Protein AF-A0A965GRN4-F1 (afdb_monomer)

Solvent-accessible surface area (backbone atoms only — not comparable to full-atom values): 6110 Å² total; per-residue (Å²): 132,89,50,66,45,80,74,50,75,46,77,67,90,84,50,80,43,74,42,70,40,72,70,63,96,64,94,78,67,83,87,71,58,66,67,57,46,54,54,67,57,48,36,68,92,42,76,39,34,31,59,57,36,12,56,72,68,75,61,53,58,44,71,54,36,41,50,50,52,49,52,37,30,76,69,63,45,24,46,74,48,75,74,46,69,44,98,86,70,48,71,41,50,26,34,24,36,49,81,84,127

Structure (mmCIF, N/CA/C/O backbone):
data_AF-A0A965GRN4-F1
#
_entry.id   AF-A0A965GRN4-F1
#
loop_
_atom_site.group_PDB
_atom_site.id
_atom_site.type_symbol
_atom_site.label_atom_id
_atom_site.label_alt_id
_atom_site.label_comp_id
_atom_site.label_asym_id
_atom_site.label_entity_id
_atom_site.label_seq_id
_atom_site.pdbx_PDB_ins_code
_atom_site.Cartn_x
_atom_site.Cartn_y
_atom_site.Cartn_z
_atom_site.occupancy
_atom_site.B_iso_or_equiv
_atom_site.auth_seq_id
_atom_site.auth_comp_id
_atom_site.auth_asym_id
_atom_site.auth_atom_id
_atom_site.pdbx_PDB_model_num
ATOM 1 N N . MET A 1 1 ? 30.445 9.599 -10.210 1.00 45.53 1 MET A N 1
ATOM 2 C CA . MET A 1 1 ? 30.099 8.359 -9.483 1.00 45.53 1 MET A CA 1
ATOM 3 C C . MET A 1 1 ? 28.888 8.660 -8.618 1.00 45.53 1 MET A C 1
ATOM 5 O O . MET A 1 1 ? 29.037 9.375 -7.637 1.00 45.53 1 MET A O 1
ATOM 9 N N . SER A 1 2 ? 27.692 8.221 -9.012 1.00 51.62 2 SER A N 1
ATOM 10 C CA . SER A 1 2 ? 26.494 8.394 -8.180 1.00 51.62 2 SER A CA 1
ATOM 11 C C . SER A 1 2 ? 26.649 7.514 -6.944 1.00 51.62 2 SER A C 1
ATOM 13 O O . SER A 1 2 ? 26.715 6.293 -7.069 1.00 51.62 2 SER A O 1
ATOM 15 N N . GLN A 1 3 ? 26.806 8.122 -5.771 1.00 60.91 3 GLN A N 1
ATOM 16 C CA . GLN A 1 3 ? 26.865 7.383 -4.514 1.00 60.91 3 GLN A CA 1
ATOM 17 C C . GLN A 1 3 ? 25.452 6.893 -4.181 1.00 60.91 3 GLN A C 1
ATOM 19 O O 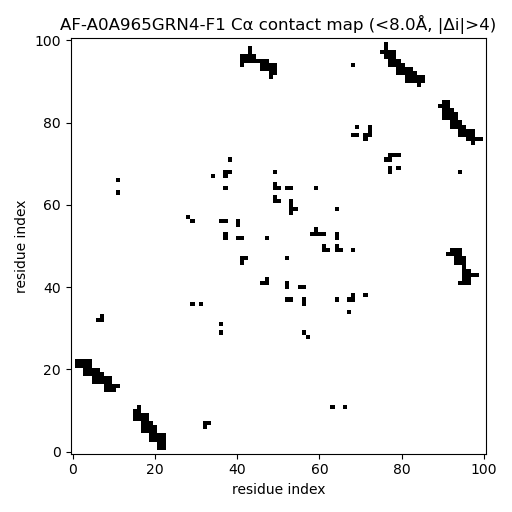. GLN A 1 3 ? 24.487 7.611 -4.432 1.00 60.91 3 GLN A O 1
ATOM 24 N N . TYR A 1 4 ? 25.320 5.676 -3.656 1.00 60.53 4 TYR A N 1
ATOM 25 C CA . TYR A 1 4 ? 24.036 5.108 -3.249 1.00 60.53 4 TYR A CA 1
ATOM 26 C C . TYR A 1 4 ? 24.093 4.725 -1.771 1.00 60.53 4 TYR A C 1
ATOM 28 O O . TYR A 1 4 ? 25.039 4.061 -1.350 1.00 60.53 4 TYR A O 1
ATOM 36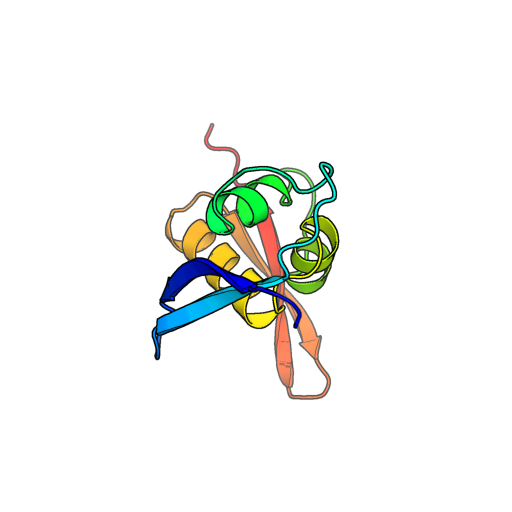 N N . THR A 1 5 ? 23.072 5.100 -0.999 1.00 64.31 5 THR A N 1
ATOM 37 C CA . THR A 1 5 ? 22.918 4.679 0.401 1.00 64.31 5 THR A CA 1
ATOM 38 C C . THR A 1 5 ? 21.882 3.567 0.492 1.00 64.31 5 THR A C 1
ATOM 40 O O . THR A 1 5 ? 20.835 3.607 -0.157 1.00 64.31 5 THR A O 1
ATOM 43 N N . LYS A 1 6 ? 22.174 2.546 1.301 1.00 67.94 6 LYS A N 1
ATOM 44 C CA . LYS A 1 6 ? 21.225 1.480 1.629 1.00 67.94 6 LYS A CA 1
ATOM 45 C C . LYS A 1 6 ? 20.155 2.038 2.575 1.00 67.94 6 LYS A C 1
ATOM 47 O O . LYS A 1 6 ? 20.463 2.343 3.720 1.00 67.94 6 LYS A O 1
ATOM 52 N N . LEU A 1 7 ? 18.915 2.140 2.097 1.00 65.38 7 LEU A N 1
ATOM 53 C CA . LEU A 1 7 ? 17.766 2.647 2.858 1.00 65.38 7 LEU A CA 1
ATOM 54 C C . LEU A 1 7 ? 17.232 1.601 3.835 1.00 65.38 7 LEU A C 1
ATOM 56 O O . LEU A 1 7 ? 17.078 1.855 5.023 1.00 65.38 7 LEU A O 1
ATOM 60 N N . GLU A 1 8 ? 16.928 0.410 3.327 1.00 72.50 8 GLU A N 1
ATOM 61 C CA . GLU A 1 8 ? 16.298 -0.640 4.120 1.00 72.50 8 GLU A CA 1
ATOM 62 C C . GLU A 1 8 ? 16.445 -2.011 3.457 1.00 72.50 8 GLU A C 1
ATOM 64 O O . GLU A 1 8 ? 16.770 -2.149 2.274 1.00 72.50 8 GLU A O 1
ATOM 69 N N . SER A 1 9 ? 16.224 -3.055 4.252 1.00 77.50 9 SER A N 1
ATOM 70 C CA . SER A 1 9 ? 16.114 -4.433 3.779 1.00 77.50 9 SER A CA 1
ATOM 71 C C . SER A 1 9 ? 14.724 -4.952 4.116 1.00 77.50 9 SER A C 1
ATOM 73 O O . SER A 1 9 ? 14.377 -5.079 5.288 1.00 77.50 9 SER A O 1
ATOM 75 N N . VAL A 1 10 ? 13.927 -5.247 3.091 1.00 74.38 10 VAL A N 1
ATOM 76 C CA . VAL A 1 10 ? 12.551 -5.728 3.255 1.00 74.38 10 VAL A CA 1
ATOM 77 C C . VAL A 1 10 ? 12.464 -7.174 2.805 1.00 74.38 10 VAL A C 1
ATOM 79 O O . VAL A 1 10 ? 12.876 -7.537 1.701 1.00 74.38 10 VAL A O 1
ATOM 82 N N . TRP A 1 11 ? 11.879 -8.014 3.651 1.00 64.50 11 TRP A N 1
ATOM 83 C CA . TRP A 1 11 ? 11.556 -9.385 3.282 1.00 64.50 11 TRP A CA 1
ATOM 84 C C . TRP A 1 11 ? 10.349 -9.416 2.331 1.00 64.50 11 TRP A C 1
ATOM 86 O O . TRP A 1 11 ? 9.267 -8.931 2.666 1.00 64.50 11 TRP A O 1
ATOM 96 N N . SER A 1 12 ? 10.522 -10.002 1.147 1.00 59.28 12 SER A N 1
ATOM 97 C CA . SER A 1 12 ? 9.494 -10.059 0.092 1.00 59.28 12 SER A CA 1
ATOM 98 C C . SER A 1 12 ? 8.723 -11.387 0.039 1.00 59.28 12 SER A C 1
ATOM 100 O O . SER A 1 12 ? 8.086 -11.693 -0.962 1.00 59.28 12 SER A O 1
ATOM 102 N N . GLY A 1 13 ? 8.791 -12.202 1.097 1.00 52.16 13 GLY A N 1
ATOM 103 C CA . GLY A 1 13 ? 8.117 -13.506 1.168 1.00 52.16 13 GLY A CA 1
ATOM 104 C C . GLY A 1 13 ? 8.940 -14.674 0.615 1.00 52.16 13 GLY A C 1
ATOM 105 O O . GLY A 1 13 ? 8.770 -15.787 1.090 1.00 52.16 13 GLY A O 1
ATOM 106 N N . ALA A 1 14 ? 9.864 -14.420 -0.317 1.00 60.38 14 ALA A N 1
ATOM 107 C CA . ALA A 1 14 ? 10.784 -15.432 -0.859 1.00 60.38 14 ALA A CA 1
ATOM 108 C C . ALA A 1 14 ? 12.267 -15.029 -0.773 1.00 60.38 14 ALA A C 1
ATOM 110 O O . ALA A 1 14 ? 13.146 -15.883 -0.763 1.00 60.38 14 ALA A O 1
ATOM 111 N N . THR A 1 15 ? 12.563 -13.727 -0.722 1.00 66.44 15 THR A N 1
ATOM 112 C CA . THR A 1 15 ? 13.937 -13.216 -0.636 1.00 66.44 15 THR A CA 1
ATOM 113 C C . THR A 1 15 ? 13.997 -11.872 0.090 1.00 66.44 15 THR A C 1
ATOM 115 O O . THR A 1 15 ? 13.020 -11.106 0.097 1.00 66.44 15 THR A O 1
ATOM 118 N N . TRP A 1 16 ? 15.150 -11.569 0.683 1.00 69.94 16 TRP A N 1
ATOM 119 C CA . TRP A 1 16 ? 15.463 -10.245 1.212 1.00 69.94 16 TRP A CA 1
ATOM 120 C C . TRP A 1 16 ? 15.788 -9.300 0.057 1.00 69.94 16 TRP A C 1
ATOM 122 O O . TRP A 1 16 ? 16.724 -9.534 -0.703 1.00 69.94 16 TRP A O 1
ATOM 132 N N . ARG A 1 17 ? 15.023 -8.213 -0.077 1.00 73.62 17 ARG A N 1
ATOM 133 C CA . ARG A 1 17 ? 15.301 -7.154 -1.052 1.00 73.62 17 ARG A CA 1
ATOM 134 C C . ARG A 1 17 ? 15.941 -5.971 -0.352 1.00 73.62 17 ARG A C 1
ATOM 136 O O . ARG A 1 17 ? 15.408 -5.480 0.642 1.00 73.62 17 ARG A O 1
ATOM 143 N N . GLN A 1 18 ? 17.078 -5.530 -0.877 1.00 75.75 18 GLN A N 1
ATOM 144 C CA . GLN A 1 18 ? 17.758 -4.327 -0.413 1.00 75.75 18 GLN A CA 1
ATOM 145 C C . GLN A 1 18 ? 17.354 -3.159 -1.306 1.00 75.75 18 GLN A C 1
ATOM 147 O O . GLN A 1 18 ? 17.392 -3.271 -2.532 1.00 75.75 18 GLN A O 1
ATOM 152 N N . PHE A 1 19 ? 16.945 -2.059 -0.683 1.00 66.25 19 PHE A N 1
ATOM 153 C CA . PHE A 1 19 ? 16.599 -0.831 -1.383 1.00 66.25 19 PHE A CA 1
ATOM 154 C C . PHE A 1 19 ? 17.734 0.163 -1.213 1.00 66.25 19 PHE A C 1
ATOM 156 O O . PHE A 1 19 ? 18.158 0.457 -0.094 1.00 66.25 19 PHE A O 1
ATOM 163 N N . TYR A 1 20 ? 18.218 0.657 -2.343 1.00 66.75 20 TYR A N 1
ATOM 164 C CA . TYR A 1 20 ? 19.242 1.683 -2.407 1.00 66.75 20 TYR A CA 1
ATOM 165 C C . TYR A 1 20 ? 18.610 2.961 -2.941 1.00 66.75 20 TYR A C 1
ATOM 167 O O . TYR A 1 20 ? 17.793 2.911 -3.863 1.00 66.75 20 TYR A O 1
ATOM 175 N N . GLU A 1 21 ? 18.989 4.101 -2.380 1.00 59.09 21 GLU A N 1
ATOM 176 C CA . GLU A 1 21 ? 18.704 5.400 -2.979 1.00 59.09 21 GLU A CA 1
ATOM 177 C C . GLU A 1 21 ? 19.966 6.017 -3.558 1.00 59.09 21 GLU A C 1
ATOM 179 O O . GLU A 1 21 ? 21.018 5.920 -2.925 1.00 59.09 21 GLU A O 1
ATOM 184 N N . PRO A 1 22 ? 19.883 6.677 -4.724 1.00 54.06 22 PRO A N 1
ATOM 185 C CA . PRO A 1 22 ? 20.928 7.602 -5.125 1.00 54.06 22 PRO A CA 1
ATOM 186 C C . PRO A 1 22 ? 21.015 8.717 -4.078 1.00 54.06 22 PRO A C 1
ATOM 188 O O . PRO A 1 22 ? 19.999 9.306 -3.697 1.00 54.06 22 PRO A O 1
ATOM 191 N N . ILE A 1 23 ? 22.231 9.004 -3.614 1.00 56.78 23 ILE A N 1
ATOM 192 C CA . ILE A 1 23 ? 22.540 10.149 -2.760 1.00 56.78 23 ILE A CA 1
ATOM 193 C C . ILE A 1 23 ? 22.362 11.390 -3.631 1.00 56.78 23 ILE A C 1
ATOM 195 O O . ILE A 1 23 ? 23.273 11.847 -4.319 1.00 56.78 23 ILE A O 1
ATOM 199 N N . THR A 1 24 ? 21.131 11.883 -3.654 1.00 53.84 24 THR A N 1
ATOM 200 C CA . THR A 1 24 ? 20.760 13.137 -4.300 1.00 53.84 24 THR A CA 1
ATOM 201 C C . THR A 1 24 ? 20.700 14.173 -3.180 1.00 53.84 24 THR A C 1
ATOM 203 O O . THR A 1 24 ? 19.989 13.930 -2.205 1.00 53.84 24 THR A O 1
ATOM 206 N N . PRO A 1 25 ? 21.428 15.299 -3.257 1.00 46.88 25 PRO A N 1
ATOM 207 C CA . PRO A 1 25 ? 21.518 16.268 -2.160 1.00 46.88 25 PRO A CA 1
ATOM 208 C C . PRO A 1 25 ? 20.220 17.065 -1.902 1.00 46.88 25 PRO A C 1
ATOM 210 O O . PRO A 1 25 ? 20.252 18.068 -1.196 1.00 46.88 25 PRO A O 1
ATOM 213 N N . ASP A 1 26 ? 19.075 16.650 -2.452 1.00 47.09 26 ASP A N 1
ATOM 214 C CA . ASP A 1 26 ? 17.861 17.461 -2.467 1.00 47.09 26 ASP A CA 1
ATOM 215 C C . ASP A 1 26 ? 16.911 17.142 -1.298 1.00 47.09 26 ASP A C 1
ATOM 217 O O . ASP A 1 26 ? 16.376 16.039 -1.144 1.00 47.09 26 ASP A O 1
ATOM 221 N N . ALA A 1 27 ? 16.693 18.157 -0.462 1.00 45.59 27 ALA A N 1
ATOM 222 C CA . ALA A 1 27 ? 16.053 18.141 0.852 1.00 45.59 27 ALA A CA 1
ATOM 223 C C . ALA A 1 27 ? 14.517 17.957 0.840 1.00 45.59 27 ALA A C 1
ATOM 225 O O . ALA A 1 27 ? 13.830 18.392 1.764 1.00 45.59 27 ALA A O 1
ATOM 226 N N . ARG A 1 28 ? 13.955 17.319 -0.195 1.00 48.38 28 ARG A N 1
ATOM 227 C CA . ARG A 1 28 ? 12.497 17.138 -0.371 1.00 48.38 28 ARG A CA 1
ATOM 228 C C . ARG A 1 28 ? 12.006 15.700 -0.212 1.00 48.38 28 ARG A C 1
ATOM 230 O O . ARG A 1 28 ? 10.819 15.443 -0.403 1.00 48.38 28 ARG A O 1
ATOM 237 N N . ARG A 1 29 ? 12.879 14.753 0.144 1.00 47.62 29 ARG A N 1
ATOM 238 C CA . ARG A 1 29 ? 12.455 13.373 0.410 1.00 47.62 29 ARG A CA 1
ATOM 239 C C . ARG A 1 29 ? 11.830 13.274 1.809 1.00 47.62 29 ARG A C 1
ATOM 241 O O . ARG A 1 29 ? 12.445 13.741 2.771 1.00 47.62 29 ARG A O 1
ATOM 248 N N . PRO A 1 30 ? 10.638 12.674 1.965 1.00 49.44 30 PRO A N 1
ATOM 249 C CA . PRO A 1 30 ? 10.072 12.451 3.287 1.00 49.44 30 PRO A CA 1
ATOM 250 C C . PRO A 1 30 ? 10.996 11.516 4.082 1.00 49.44 30 PRO A C 1
ATOM 252 O O . PRO A 1 30 ? 11.292 10.402 3.652 1.00 49.44 30 PRO A O 1
ATOM 255 N N . LYS A 1 31 ? 11.497 11.992 5.227 1.00 50.53 31 LYS A N 1
ATOM 256 C CA . LYS A 1 31 ? 12.334 11.206 6.144 1.00 50.53 31 LYS A CA 1
ATOM 257 C C . LYS A 1 31 ? 11.466 10.141 6.823 1.00 50.53 31 LYS A C 1
ATOM 259 O O . LYS A 1 31 ? 10.508 10.489 7.506 1.00 50.53 31 LYS A O 1
ATOM 264 N N . GLY A 1 32 ? 11.793 8.860 6.652 1.00 60.69 32 GLY A N 1
ATOM 265 C CA . GLY A 1 32 ? 11.089 7.746 7.298 1.00 60.69 32 GLY A CA 1
ATOM 266 C C . GLY A 1 32 ? 11.359 6.400 6.622 1.00 60.69 32 GLY A C 1
ATOM 267 O O . GLY A 1 32 ? 11.788 6.357 5.472 1.00 60.69 32 GLY A O 1
ATOM 268 N N . ALA A 1 33 ? 11.112 5.294 7.331 1.00 75.81 33 ALA A N 1
ATOM 269 C CA . ALA A 1 33 ? 11.189 3.954 6.747 1.00 75.81 33 ALA A CA 1
ATOM 270 C C . ALA A 1 33 ? 10.151 3.806 5.621 1.00 75.81 33 ALA A C 1
ATOM 272 O O . ALA A 1 33 ? 9.024 4.291 5.755 1.00 75.81 33 ALA A O 1
ATOM 273 N N . LEU A 1 34 ? 10.477 3.096 4.535 1.00 77.62 34 LEU A N 1
ATOM 274 C CA . LEU A 1 34 ? 9.569 2.958 3.386 1.00 77.62 34 LEU A CA 1
ATOM 275 C C . LEU A 1 34 ? 8.230 2.340 3.796 1.00 77.62 34 LEU A C 1
ATOM 277 O O . LEU A 1 34 ? 7.188 2.671 3.243 1.00 77.62 34 LEU A O 1
ATOM 281 N N . THR A 1 35 ? 8.265 1.459 4.797 1.00 80.00 35 THR A N 1
ATOM 282 C CA . THR A 1 35 ? 7.078 0.831 5.388 1.00 80.00 35 THR A CA 1
ATOM 283 C C . THR A 1 35 ? 6.090 1.866 5.938 1.00 80.00 35 THR A C 1
ATOM 285 O O . THR A 1 35 ? 4.887 1.739 5.702 1.00 80.00 35 THR A O 1
ATOM 288 N N . GLU A 1 36 ? 6.589 2.902 6.615 1.00 81.62 36 GLU A N 1
ATOM 289 C CA . GLU A 1 36 ? 5.777 3.995 7.164 1.00 81.62 36 GLU A CA 1
ATOM 290 C C . GLU A 1 36 ? 5.322 4.960 6.070 1.00 81.62 36 GLU A C 1
ATOM 292 O O . GLU A 1 36 ? 4.190 5.429 6.100 1.00 81.62 36 GLU A O 1
ATOM 297 N N . LEU A 1 37 ? 6.153 5.203 5.052 1.00 84.81 37 LEU A N 1
ATOM 298 C CA . LEU A 1 37 ? 5.766 6.017 3.895 1.00 84.81 37 LEU A CA 1
ATOM 299 C C . LEU A 1 37 ? 4.645 5.358 3.081 1.00 84.81 37 LEU A C 1
ATOM 301 O O . LEU A 1 37 ? 3.688 6.012 2.674 1.00 84.81 37 LEU A O 1
ATOM 305 N N . VAL A 1 38 ? 4.727 4.043 2.870 1.00 86.62 38 VAL A N 1
ATOM 306 C CA . VAL A 1 38 ? 3.661 3.273 2.218 1.00 86.62 38 VAL A CA 1
ATOM 307 C C . VAL A 1 38 ? 2.371 3.361 3.023 1.00 86.62 38 VAL A C 1
ATOM 309 O O . VAL A 1 38 ? 1.305 3.560 2.442 1.00 86.62 38 VAL A O 1
ATOM 312 N N . PHE A 1 39 ? 2.451 3.254 4.352 1.00 85.38 39 PHE A N 1
ATOM 313 C CA . PHE A 1 39 ? 1.277 3.441 5.194 1.00 85.38 39 PHE A CA 1
ATOM 314 C C . PHE A 1 39 ? 0.744 4.871 5.079 1.00 85.38 39 PHE A C 1
ATOM 316 O O . PHE A 1 39 ? -0.444 5.050 4.811 1.00 85.38 39 PHE A O 1
ATOM 323 N N . SER A 1 40 ? 1.606 5.887 5.184 1.00 86.31 40 SER A N 1
ATOM 324 C CA . SER A 1 40 ? 1.238 7.308 5.146 1.00 86.31 40 SER A CA 1
ATOM 325 C C . SER A 1 40 ? 0.554 7.719 3.833 1.00 86.31 40 SER A C 1
ATOM 327 O O . SER A 1 40 ? -0.369 8.530 3.856 1.00 86.31 40 SER A O 1
ATOM 329 N N . ALA A 1 41 ? 0.921 7.086 2.717 1.00 85.88 41 ALA A N 1
ATOM 330 C CA . ALA A 1 41 ? 0.351 7.326 1.391 1.00 85.88 41 ALA A CA 1
ATOM 331 C C . ALA A 1 41 ? -1.020 6.661 1.129 1.00 85.88 41 ALA A C 1
ATOM 333 O O . ALA A 1 41 ? -1.641 6.925 0.093 1.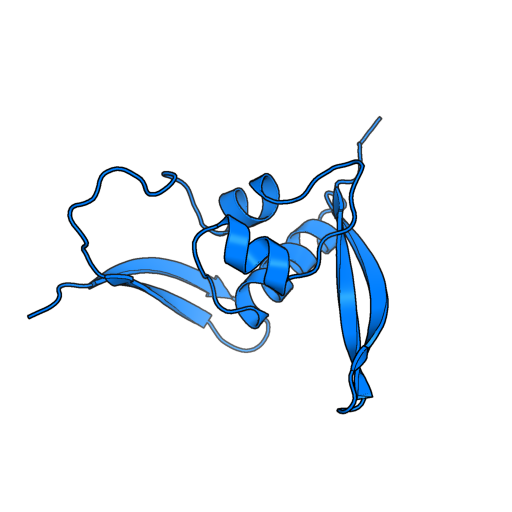00 85.88 41 ALA A O 1
ATOM 334 N N . THR A 1 42 ? -1.505 5.817 2.045 1.00 88.12 42 THR A N 1
ATOM 335 C CA . THR A 1 42 ? -2.875 5.268 2.014 1.00 88.12 42 THR A CA 1
ATOM 336 C C . THR A 1 42 ? -3.860 6.169 2.759 1.00 88.12 42 THR A C 1
ATOM 338 O O . THR A 1 42 ? -3.469 6.908 3.660 1.00 88.12 42 THR A O 1
ATOM 341 N N . SER A 1 43 ? -5.144 6.103 2.402 1.00 84.38 43 SER A N 1
ATOM 342 C CA . SER A 1 43 ? -6.215 6.868 3.052 1.00 84.38 43 SER A CA 1
ATOM 343 C C . SER A 1 43 ? -7.265 5.939 3.656 1.00 84.38 43 SER A C 1
ATOM 345 O O . SER A 1 43 ? -7.373 4.777 3.266 1.00 84.38 43 SER A O 1
ATOM 347 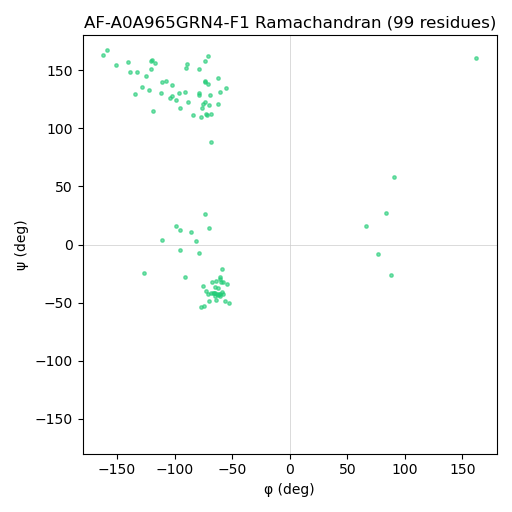N N . VAL A 1 44 ? -8.027 6.458 4.614 1.00 82.75 44 VAL A N 1
ATOM 348 C CA . VAL A 1 44 ? -9.197 5.792 5.203 1.00 82.75 44 VAL A CA 1
ATOM 349 C C . VAL A 1 44 ? -10.375 5.778 4.234 1.00 82.75 44 VAL A C 1
ATOM 351 O O . VAL A 1 44 ? -11.067 4.772 4.123 1.00 82.75 44 VAL A O 1
ATOM 354 N N . ASP A 1 45 ? -10.584 6.870 3.505 1.00 83.69 45 ASP A N 1
ATOM 355 C CA . ASP A 1 45 ? -11.785 7.047 2.680 1.00 83.69 45 ASP A CA 1
ATOM 356 C C . ASP A 1 45 ? -11.574 6.633 1.223 1.00 83.69 45 ASP A C 1
ATOM 358 O O . ASP A 1 45 ? -12.509 6.615 0.427 1.00 83.69 45 ASP A O 1
ATOM 362 N N . GLU A 1 46 ? -10.345 6.266 0.862 1.00 88.19 46 GLU A N 1
ATOM 363 C CA . GLU A 1 46 ? -9.968 6.060 -0.528 1.00 88.19 46 GLU A CA 1
ATOM 364 C C . GLU A 1 46 ? -9.176 4.770 -0.724 1.00 88.19 46 GLU A C 1
ATOM 366 O O . GLU A 1 46 ? -8.171 4.512 -0.058 1.00 88.19 46 GLU A O 1
ATOM 371 N N . TRP A 1 47 ? -9.634 3.983 -1.693 1.00 92.62 47 TRP A N 1
ATOM 372 C CA . TRP A 1 47 ? -8.942 2.802 -2.184 1.00 92.62 47 TRP A CA 1
ATOM 373 C C . TRP A 1 47 ? -7.816 3.223 -3.126 1.00 92.62 47 TRP A C 1
ATOM 375 O O . TRP A 1 47 ? -8.036 3.998 -4.052 1.00 92.62 47 TRP A O 1
ATOM 385 N N . ARG A 1 48 ? -6.604 2.718 -2.889 1.00 93.25 48 ARG A N 1
ATOM 386 C CA . ARG A 1 48 ? -5.414 3.040 -3.687 1.00 93.25 48 ARG A CA 1
ATOM 387 C C . ARG A 1 48 ? -4.714 1.778 -4.150 1.00 93.25 48 ARG A C 1
ATOM 389 O O . ARG A 1 48 ? -4.496 0.860 -3.366 1.00 93.25 48 ARG A O 1
ATOM 396 N N . THR A 1 49 ? -4.308 1.741 -5.410 1.00 92.31 49 THR A N 1
ATOM 397 C CA . THR A 1 49 ? -3.447 0.686 -5.951 1.00 92.31 49 THR A CA 1
ATOM 398 C C . THR A 1 49 ? -2.009 0.850 -5.456 1.00 92.31 49 THR A C 1
ATOM 400 O O . THR A 1 49 ? -1.551 1.942 -5.118 1.00 92.31 49 THR A O 1
ATOM 403 N N . ALA A 1 50 ? -1.238 -0.235 -5.487 1.00 88.94 50 ALA A N 1
ATOM 404 C CA . ALA A 1 50 ? 0.184 -0.208 -5.153 1.00 88.94 50 ALA A CA 1
ATOM 405 C C . ALA A 1 50 ? 0.975 0.717 -6.091 1.00 88.94 50 ALA A C 1
ATOM 407 O O . ALA A 1 50 ? 1.996 1.269 -5.685 1.00 88.94 50 ALA A O 1
ATOM 408 N N . SER A 1 51 ? 0.505 0.897 -7.331 1.00 88.19 51 SER A N 1
ATOM 409 C CA . SER A 1 51 ? 1.131 1.796 -8.299 1.00 88.19 51 SER A CA 1
ATOM 410 C C . SER A 1 51 ? 0.916 3.261 -7.921 1.00 88.19 51 SER A C 1
ATOM 412 O O . SER A 1 51 ? 1.862 4.040 -7.953 1.00 88.19 51 SER A O 1
ATOM 414 N N . GLU A 1 52 ? -0.293 3.634 -7.493 1.00 90.38 52 GLU A N 1
ATOM 415 C CA . GLU A 1 52 ? -0.571 4.986 -6.990 1.00 90.38 52 GLU A CA 1
ATOM 416 C C . GLU A 1 52 ? 0.204 5.273 -5.703 1.00 90.38 52 GLU A C 1
ATOM 418 O O . GLU A 1 52 ? 0.814 6.330 -5.567 1.00 90.38 52 GLU A O 1
ATOM 423 N N . VAL A 1 53 ? 0.236 4.319 -4.767 1.00 89.12 53 VAL A N 1
ATOM 424 C CA . VAL A 1 53 ? 1.009 4.451 -3.522 1.00 89.12 53 VAL A CA 1
ATOM 425 C C . VAL A 1 53 ? 2.498 4.627 -3.823 1.00 89.12 53 VAL A C 1
ATOM 427 O O . VAL A 1 53 ? 3.138 5.511 -3.259 1.00 89.12 53 VAL A O 1
ATOM 430 N N . SER A 1 54 ? 3.040 3.835 -4.751 1.00 86.62 54 SER A N 1
ATOM 431 C CA . SER A 1 54 ? 4.418 3.970 -5.230 1.00 86.62 54 SER A CA 1
ATOM 432 C C . SER A 1 54 ? 4.703 5.369 -5.782 1.00 86.62 54 SER A C 1
ATOM 434 O O . SER A 1 54 ? 5.692 5.986 -5.383 1.00 86.62 54 SER A O 1
ATOM 436 N N . GLN A 1 55 ? 3.827 5.887 -6.647 1.00 86.25 55 GLN A N 1
ATOM 437 C CA . GLN A 1 55 ? 3.967 7.226 -7.222 1.00 86.25 55 GLN A CA 1
ATOM 438 C C . GLN A 1 55 ? 3.947 8.309 -6.138 1.00 86.25 55 GLN A C 1
ATOM 440 O O . GLN A 1 55 ? 4.785 9.208 -6.159 1.00 86.25 55 GLN A O 1
ATOM 445 N N . ARG A 1 56 ? 3.055 8.191 -5.144 1.00 85.38 56 ARG A N 1
ATOM 446 C CA . ARG A 1 56 ? 2.938 9.164 -4.043 1.00 85.38 56 ARG A CA 1
ATOM 447 C C . ARG A 1 56 ? 4.179 9.239 -3.157 1.00 85.38 56 ARG A C 1
ATOM 449 O O . ARG A 1 56 ? 4.474 10.312 -2.646 1.00 85.38 56 ARG A O 1
ATOM 456 N N . ILE A 1 57 ? 4.909 8.138 -2.982 1.00 81.88 57 ILE A N 1
ATOM 457 C CA . ILE A 1 57 ? 6.117 8.107 -2.137 1.00 81.88 57 ILE A CA 1
ATOM 458 C C . ILE A 1 57 ? 7.422 8.310 -2.919 1.00 81.88 57 ILE A C 1
ATOM 460 O O . ILE A 1 57 ? 8.506 8.082 -2.381 1.00 81.88 57 ILE A O 1
ATOM 464 N N . GLY A 1 58 ? 7.338 8.739 -4.182 1.00 77.12 58 GLY A N 1
ATOM 465 C CA . GLY A 1 58 ? 8.511 9.039 -5.005 1.00 77.12 58 GLY A CA 1
ATOM 466 C C . GLY A 1 58 ? 9.140 7.819 -5.684 1.00 77.12 58 GLY A C 1
ATOM 467 O O . GLY A 1 58 ? 10.337 7.826 -5.958 1.00 77.12 58 GLY A O 1
ATOM 468 N N . GLY A 1 59 ? 8.353 6.775 -5.962 1.00 71.25 59 GLY A N 1
ATOM 469 C CA . GLY A 1 59 ? 8.736 5.700 -6.880 1.00 71.25 59 GLY A CA 1
ATOM 470 C C . GLY A 1 59 ? 9.450 4.512 -6.237 1.00 71.25 59 GLY A C 1
ATOM 471 O O . GLY A 1 59 ? 10.547 4.144 -6.651 1.00 71.25 59 GLY A O 1
ATOM 472 N N . CYS A 1 60 ? 8.822 3.843 -5.265 1.00 74.06 60 CYS A N 1
ATOM 473 C CA . CYS A 1 60 ? 9.259 2.488 -4.900 1.00 74.06 60 CYS A CA 1
ATOM 474 C C . CYS A 1 60 ? 8.729 1.459 -5.916 1.00 74.06 60 CYS A C 1
ATOM 476 O O . CYS A 1 60 ? 7.675 1.663 -6.508 1.00 74.06 60 CYS A O 1
ATOM 478 N N . GLY A 1 61 ? 9.403 0.331 -6.149 1.00 79.00 61 GLY A N 1
ATOM 479 C CA . GLY A 1 61 ? 8.868 -0.672 -7.083 1.00 79.00 61 GLY A CA 1
ATOM 480 C C . GLY A 1 61 ? 7.446 -1.120 -6.695 1.00 79.00 61 GLY A C 1
ATOM 481 O O . GLY A 1 61 ? 7.202 -1.426 -5.530 1.00 79.00 61 GLY A O 1
ATOM 482 N N . THR A 1 62 ? 6.506 -1.209 -7.647 1.00 82.00 62 THR A N 1
ATOM 483 C CA . THR A 1 62 ? 5.091 -1.570 -7.385 1.00 82.00 62 THR A CA 1
ATOM 484 C C . THR A 1 62 ? 4.942 -2.892 -6.624 1.00 82.00 62 THR A C 1
ATOM 486 O O . THR A 1 62 ? 4.074 -3.032 -5.766 1.00 82.00 62 THR A O 1
ATOM 489 N N . ALA A 1 63 ? 5.831 -3.859 -6.876 1.00 81.44 63 ALA A N 1
ATOM 490 C CA . ALA A 1 63 ? 5.882 -5.117 -6.129 1.00 81.44 63 ALA A CA 1
ATOM 491 C C . ALA A 1 63 ? 6.253 -4.916 -4.645 1.00 81.44 63 ALA A C 1
ATOM 493 O O . ALA A 1 63 ? 5.726 -5.603 -3.769 1.00 81.44 63 ALA A O 1
ATOM 494 N N . THR A 1 64 ? 7.138 -3.962 -4.354 1.00 81.31 64 THR A N 1
ATOM 495 C CA . THR A 1 64 ? 7.522 -3.585 -2.989 1.00 81.31 64 THR A CA 1
ATOM 496 C C . THR A 1 64 ? 6.376 -2.879 -2.285 1.00 81.31 64 THR A C 1
ATOM 498 O O . THR A 1 64 ? 6.011 -3.296 -1.189 1.00 81.31 64 THR A O 1
ATOM 501 N N . ALA A 1 65 ? 5.759 -1.883 -2.935 1.00 86.69 65 ALA A N 1
ATOM 502 C CA . ALA A 1 65 ? 4.561 -1.224 -2.416 1.00 86.69 65 ALA A CA 1
ATOM 503 C C . ALA A 1 65 ? 3.484 -2.261 -2.082 1.00 86.69 65 ALA A C 1
ATOM 505 O O . ALA A 1 65 ? 3.005 -2.310 -0.955 1.00 86.69 65 ALA A O 1
ATOM 506 N N . SER A 1 66 ? 3.181 -3.165 -3.018 1.00 88.50 66 SER A N 1
ATOM 507 C CA . SER A 1 66 ? 2.209 -4.238 -2.801 1.00 88.50 66 SER A CA 1
ATOM 508 C C . SER A 1 66 ? 2.583 -5.142 -1.624 1.00 88.50 66 SER A C 1
ATOM 510 O O . SER A 1 6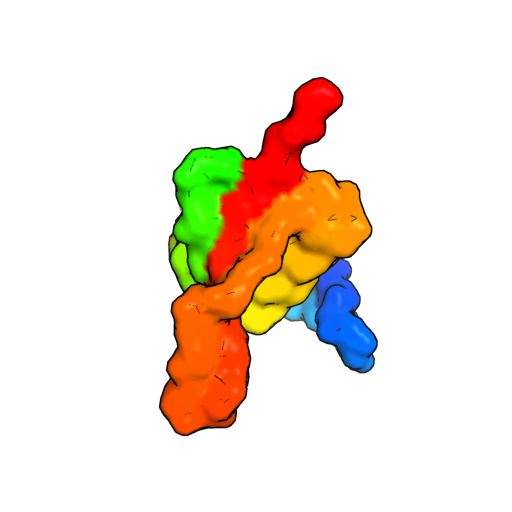6 ? 1.705 -5.506 -0.851 1.00 88.50 66 SER A O 1
ATOM 512 N N . SER A 1 67 ? 3.861 -5.493 -1.456 1.00 87.94 67 SER A N 1
ATOM 513 C CA . SER A 1 67 ? 4.310 -6.340 -0.340 1.00 87.94 67 SER A CA 1
ATOM 514 C C . SER A 1 67 ? 4.142 -5.641 1.011 1.00 87.94 67 SER A C 1
ATOM 516 O O . SER A 1 67 ? 3.698 -6.255 1.981 1.00 87.94 67 SER A O 1
ATOM 518 N N . LEU A 1 68 ? 4.477 -4.352 1.079 1.00 88.81 68 LEU A N 1
ATOM 519 C CA . LEU A 1 68 ? 4.336 -3.539 2.286 1.00 88.81 68 LEU A CA 1
ATOM 520 C C . LEU A 1 68 ? 2.861 -3.295 2.632 1.00 88.81 68 LEU A C 1
ATOM 522 O O . LEU A 1 68 ? 2.470 -3.450 3.787 1.00 88.81 68 LEU A O 1
ATOM 526 N N . LEU A 1 69 ? 2.025 -3.008 1.635 1.00 90.38 69 LEU A N 1
ATOM 527 C CA . LEU A 1 69 ? 0.579 -2.866 1.810 1.00 90.38 69 LEU A CA 1
ATOM 528 C C . LEU A 1 69 ? -0.060 -4.172 2.304 1.00 90.38 69 LEU A C 1
ATOM 530 O O . LEU A 1 69 ? -0.840 -4.155 3.255 1.00 90.38 69 LEU A O 1
ATOM 534 N N . SER A 1 70 ? 0.328 -5.319 1.740 1.00 89.50 70 SER A N 1
ATOM 535 C CA . SER A 1 70 ? -0.137 -6.628 2.216 1.00 89.50 70 SER A CA 1
ATOM 536 C C . SER A 1 70 ? 0.283 -6.916 3.659 1.00 89.50 70 SER A C 1
ATOM 538 O O . SER A 1 70 ? -0.513 -7.458 4.421 1.00 89.50 70 SER A O 1
ATOM 540 N N . ARG A 1 71 ? 1.489 -6.514 4.084 1.00 88.19 71 ARG A N 1
ATOM 541 C CA . ARG A 1 71 ? 1.911 -6.633 5.494 1.00 88.19 71 ARG A CA 1
ATOM 542 C C . ARG A 1 71 ? 1.044 -5.795 6.425 1.00 88.19 71 ARG A C 1
ATOM 544 O O . ARG A 1 71 ? 0.676 -6.257 7.501 1.00 88.19 71 ARG A O 1
ATOM 551 N N . TRP A 1 72 ? 0.707 -4.571 6.032 1.00 88.88 72 TRP A N 1
ATOM 552 C CA . TRP A 1 72 ? -0.196 -3.742 6.825 1.00 88.88 72 TRP A CA 1
ATOM 553 C C . TRP A 1 72 ? -1.620 -4.299 6.864 1.00 88.88 72 TRP A C 1
ATOM 555 O O . TRP A 1 72 ? -2.281 -4.193 7.898 1.00 88.88 72 TRP A O 1
ATOM 565 N N . ALA A 1 73 ? -2.058 -4.956 5.789 1.00 88.81 73 ALA A N 1
ATOM 566 C CA . ALA A 1 73 ? -3.329 -5.666 5.774 1.00 88.81 73 ALA A CA 1
ATOM 567 C C . ALA A 1 73 ? -3.335 -6.881 6.713 1.00 88.81 73 ALA A C 1
ATOM 569 O O . ALA A 1 73 ? -4.268 -7.056 7.489 1.00 88.81 73 ALA A O 1
ATOM 570 N N . GLN A 1 74 ? -2.250 -7.661 6.743 1.00 86.38 74 GLN A N 1
ATOM 571 C CA . GLN A 1 74 ? -2.071 -8.755 7.710 1.00 86.38 74 GLN A CA 1
ATOM 572 C C . GLN A 1 74 ? -2.078 -8.269 9.166 1.00 86.38 74 GLN A C 1
ATOM 574 O O . GLN A 1 74 ? -2.493 -8.997 10.060 1.00 86.38 74 GLN A O 1
ATOM 579 N N . ARG A 1 75 ? -1.639 -7.029 9.411 1.00 86.50 75 ARG A N 1
ATOM 580 C CA . ARG A 1 75 ? -1.689 -6.377 10.730 1.00 86.50 75 ARG A CA 1
ATOM 581 C C . ARG A 1 75 ? -3.059 -5.768 11.062 1.00 86.50 75 ARG A C 1
ATOM 583 O O . ARG A 1 75 ? -3.173 -5.089 12.078 1.00 86.50 75 ARG A O 1
ATOM 590 N N . GLY A 1 76 ? -4.063 -5.929 10.197 1.00 87.44 76 GLY A N 1
ATOM 591 C CA . GLY A 1 76 ? -5.401 -5.354 10.374 1.00 87.44 76 GLY A CA 1
ATOM 592 C C . GLY A 1 76 ? -5.443 -3.824 10.303 1.00 87.44 76 GLY A C 1
ATOM 593 O O . GLY A 1 76 ? -6.407 -3.213 10.750 1.00 87.44 76 GLY A O 1
ATOM 594 N N . ARG A 1 77 ? -4.386 -3.182 9.784 1.00 88.75 77 ARG A N 1
ATOM 595 C CA . ARG A 1 77 ? -4.314 -1.718 9.625 1.00 88.75 77 ARG A CA 1
ATOM 596 C C . ARG A 1 77 ? -4.819 -1.261 8.263 1.00 88.75 77 ARG A C 1
ATOM 598 O O . ARG A 1 77 ? -5.280 -0.131 8.129 1.00 88.75 77 ARG A O 1
ATOM 605 N N . LEU A 1 78 ? -4.707 -2.130 7.263 1.00 92.38 78 LEU A N 1
ATOM 606 C CA . LEU A 1 78 ? -5.284 -1.937 5.940 1.00 92.38 78 LEU A CA 1
ATOM 607 C C . LEU A 1 78 ? -6.253 -3.074 5.630 1.00 92.38 78 LEU A C 1
ATOM 609 O O . LEU A 1 78 ? -6.145 -4.178 6.153 1.00 92.38 78 LEU A O 1
ATOM 613 N N . GLU A 1 79 ? -7.157 -2.815 4.711 1.00 92.12 79 GLU A N 1
ATOM 614 C CA . GLU A 1 79 ? -7.917 -3.837 4.015 1.00 92.12 79 GLU A CA 1
ATOM 615 C C . GLU A 1 79 ? -7.575 -3.767 2.531 1.00 92.12 79 GLU A C 1
ATOM 617 O O . GLU A 1 79 ? -7.099 -2.743 2.033 1.00 92.12 79 GLU A O 1
ATOM 622 N N . HIS A 1 80 ? -7.764 -4.882 1.833 1.00 92.38 80 HIS A N 1
ATOM 623 C CA . HIS A 1 80 ? -7.484 -4.978 0.410 1.00 92.38 80 HIS A CA 1
ATOM 624 C C . HIS A 1 80 ? -8.646 -5.640 -0.318 1.00 92.38 80 HIS A C 1
ATOM 626 O O . HIS A 1 80 ? -9.319 -6.511 0.234 1.00 92.38 80 HIS A O 1
ATOM 632 N N . ARG A 1 81 ? -8.863 -5.239 -1.569 1.00 92.69 81 ARG A N 1
ATOM 633 C CA . ARG A 1 81 ? -9.845 -5.855 -2.464 1.00 92.69 81 ARG A CA 1
ATOM 634 C C . ARG A 1 81 ? -9.289 -5.950 -3.874 1.00 92.69 81 ARG A C 1
ATOM 636 O O . ARG A 1 81 ? -8.424 -5.165 -4.260 1.00 92.69 81 ARG A O 1
ATOM 643 N N . VAL A 1 82 ? -9.827 -6.874 -4.659 1.00 91.31 82 VAL A N 1
ATOM 644 C CA . VAL A 1 82 ? -9.520 -6.952 -6.089 1.00 91.31 82 VAL A CA 1
ATOM 645 C C . VAL A 1 82 ? -10.288 -5.840 -6.801 1.00 91.31 82 VAL A C 1
ATOM 647 O O . VAL A 1 82 ? -11.516 -5.839 -6.791 1.00 91.31 82 VAL A O 1
ATOM 650 N N . ARG A 1 83 ? -9.574 -4.898 -7.423 1.00 90.38 83 ARG A N 1
ATOM 651 C CA . ARG A 1 83 ? -10.166 -3.845 -8.262 1.00 90.38 83 ARG A CA 1
ATOM 652 C C . ARG A 1 83 ? -10.610 -4.416 -9.600 1.00 90.38 83 ARG A C 1
ATOM 654 O O . ARG A 1 83 ? -11.740 -4.219 -10.029 1.00 90.38 83 ARG A O 1
ATOM 661 N N . ARG A 1 84 ? -9.690 -5.101 -10.278 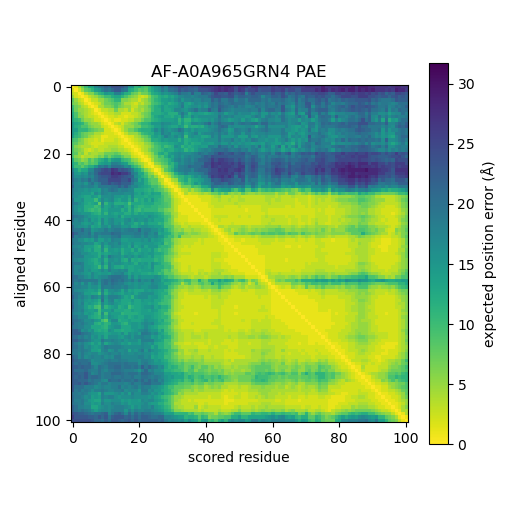1.00 88.88 84 ARG A N 1
ATOM 662 C CA . ARG A 1 84 ? -9.920 -5.766 -11.565 1.00 88.88 84 ARG A CA 1
ATOM 663 C C . ARG A 1 84 ? -8.873 -6.842 -11.795 1.00 88.88 84 ARG A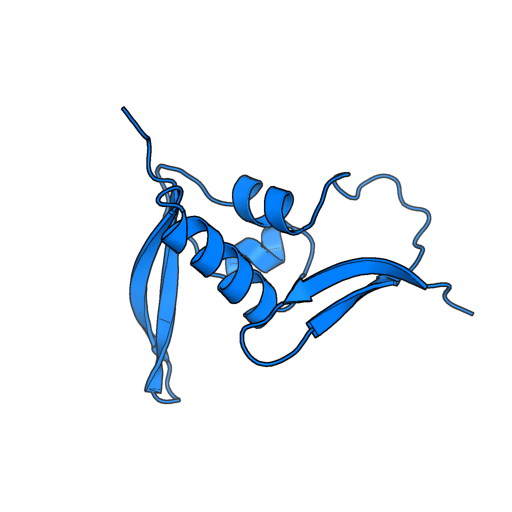 C 1
ATOM 665 O O . ARG A 1 84 ? -7.853 -6.890 -11.113 1.00 88.88 84 ARG A O 1
ATOM 672 N N . ARG A 1 85 ? -9.100 -7.695 -12.788 1.00 88.75 85 ARG A N 1
ATOM 673 C CA . ARG A 1 85 ? -8.055 -8.575 -13.313 1.00 88.75 85 ARG A CA 1
ATOM 674 C C . ARG A 1 85 ? -7.341 -7.866 -14.454 1.00 88.75 85 ARG A C 1
ATOM 676 O O . ARG A 1 85 ? -7.980 -7.300 -15.335 1.00 88.75 85 ARG A O 1
ATOM 683 N N . LEU A 1 86 ? -6.018 -7.878 -14.405 1.00 82.75 86 LEU A N 1
ATOM 684 C CA . LEU A 1 86 ? -5.177 -7.413 -15.496 1.00 82.75 86 LEU A CA 1
ATOM 685 C C . LEU A 1 86 ? -5.259 -8.402 -16.664 1.00 82.75 86 LEU A C 1
ATOM 687 O O . LEU A 1 86 ? -5.617 -9.567 -16.491 1.00 82.75 86 LEU A O 1
ATOM 691 N N . SER A 1 87 ? -4.862 -7.953 -17.851 1.00 80.06 87 SER A N 1
ATOM 692 C CA . SER A 1 87 ? -4.823 -8.761 -19.079 1.00 80.06 87 SER A CA 1
ATOM 693 C C . SER A 1 87 ? -3.926 -10.002 -18.971 1.00 80.06 87 SER A C 1
ATOM 695 O O . SER A 1 87 ? -4.134 -10.975 -19.683 1.00 80.06 87 SER A O 1
ATOM 697 N N . ASN A 1 88 ? -2.977 -10.013 -18.033 1.00 83.00 88 ASN A N 1
ATOM 698 C CA . ASN A 1 88 ? -2.146 -11.175 -17.702 1.00 83.00 88 ASN A CA 1
ATOM 699 C C . ASN A 1 88 ? -2.789 -12.129 -16.668 1.00 83.00 88 ASN A C 1
ATOM 701 O O . ASN A 1 88 ? -2.100 -12.971 -16.094 1.00 83.00 88 ASN A O 1
ATOM 705 N N . GLY A 1 89 ? -4.076 -11.953 -16.355 1.00 82.62 89 GLY A N 1
ATOM 706 C CA . GLY A 1 89 ? -4.829 -12.758 -15.391 1.00 82.62 89 GLY A CA 1
ATOM 707 C C . GLY A 1 89 ? -4.556 -12.440 -13.916 1.00 82.62 89 GLY A C 1
ATOM 708 O O . GLY A 1 89 ? -5.284 -12.935 -13.047 1.00 82.62 89 GLY A O 1
ATOM 709 N N . ARG A 1 90 ? -3.556 -11.601 -13.601 1.00 81.88 90 ARG A N 1
ATOM 710 C CA . ARG A 1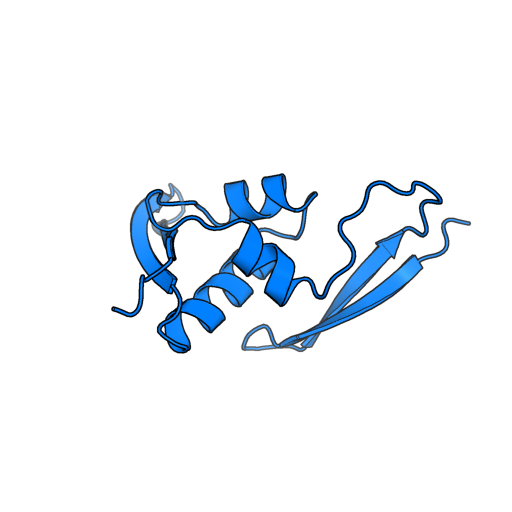 90 ? -3.231 -11.230 -12.217 1.00 81.88 90 ARG A CA 1
ATOM 711 C C . ARG A 1 90 ? -4.272 -10.258 -11.656 1.00 81.88 90 ARG A C 1
ATOM 713 O O . ARG A 1 90 ? -4.694 -9.346 -12.367 1.00 81.88 90 ARG A O 1
ATOM 720 N N . PRO A 1 91 ? -4.679 -10.411 -10.386 1.00 84.62 91 PRO A N 1
ATOM 721 C CA . PRO A 1 91 ? -5.534 -9.428 -9.741 1.00 84.62 91 PRO A CA 1
ATOM 722 C C . PRO A 1 91 ? -4.752 -8.129 -9.505 1.00 84.62 91 PRO A C 1
ATOM 724 O O . PRO A 1 91 ? -3.662 -8.136 -8.934 1.00 84.62 91 PRO A O 1
ATOM 727 N N . GLU A 1 92 ? -5.321 -7.012 -9.941 1.00 88.31 92 GLU A N 1
ATOM 728 C CA . GLU A 1 92 ? -4.933 -5.683 -9.486 1.00 88.31 92 GLU A CA 1
ATOM 729 C C . GLU A 1 92 ? -5.688 -5.410 -8.190 1.00 88.31 92 GLU A C 1
ATOM 731 O O . GLU A 1 92 ? -6.916 -5.293 -8.188 1.00 88.31 92 GLU A O 1
ATOM 736 N N . ASN A 1 93 ? -4.954 -5.361 -7.083 1.00 91.88 93 ASN A N 1
ATOM 737 C CA . ASN A 1 93 ? -5.526 -5.068 -5.779 1.00 91.88 93 ASN A CA 1
ATOM 738 C C . ASN A 1 93 ? -5.504 -3.563 -5.509 1.00 91.88 93 ASN A C 1
ATOM 740 O O . ASN A 1 93 ? -4.631 -2.832 -5.984 1.00 91.88 93 ASN A O 1
ATOM 744 N N . GLU A 1 94 ? -6.453 -3.128 -4.699 1.00 94.00 94 GLU A N 1
ATOM 745 C CA . GLU A 1 94 ? -6.455 -1.824 -4.057 1.00 94.00 94 GLU A CA 1
ATOM 746 C C . GLU A 1 94 ? -6.477 -2.003 -2.547 1.00 94.00 94 GLU A C 1
ATOM 748 O O . GLU A 1 94 ? -7.022 -2.984 -2.039 1.00 94.00 94 GLU A O 1
ATOM 753 N N . TRP A 1 95 ? -5.900 -1.036 -1.843 1.00 93.88 95 TRP A N 1
ATOM 754 C CA . TRP A 1 95 ? -5.764 -1.019 -0.397 1.00 93.88 95 TRP A CA 1
ATOM 755 C C . TRP A 1 95 ? -6.362 0.259 0.182 1.00 93.88 95 TRP A C 1
ATOM 757 O O . TRP A 1 95 ? -6.249 1.330 -0.416 1.00 93.88 95 TRP A O 1
ATOM 767 N N . ARG A 1 96 ? -6.961 0.144 1.364 1.00 93.94 96 ARG A N 1
ATOM 768 C CA . ARG A 1 96 ? -7.550 1.252 2.126 1.00 93.94 96 ARG A CA 1
ATOM 769 C C . ARG A 1 96 ? -7.215 1.090 3.603 1.00 93.94 96 ARG A C 1
ATOM 771 O O . ARG A 1 96 ? -7.071 -0.038 4.072 1.00 93.94 96 ARG A O 1
ATOM 778 N N . ARG A 1 97 ? -7.065 2.190 4.345 1.00 92.06 97 ARG A N 1
ATOM 779 C CA . ARG A 1 97 ? -6.872 2.126 5.799 1.00 92.06 97 ARG A CA 1
ATOM 780 C C . ARG A 1 97 ? -8.144 1.700 6.502 1.00 92.06 97 ARG A C 1
ATOM 782 O O . ARG A 1 97 ? -9.226 2.195 6.208 1.00 92.06 97 ARG A O 1
ATOM 789 N N . VAL A 1 98 ? -7.971 0.836 7.490 1.00 88.38 98 VAL A N 1
ATOM 790 C CA . VAL A 1 98 ? 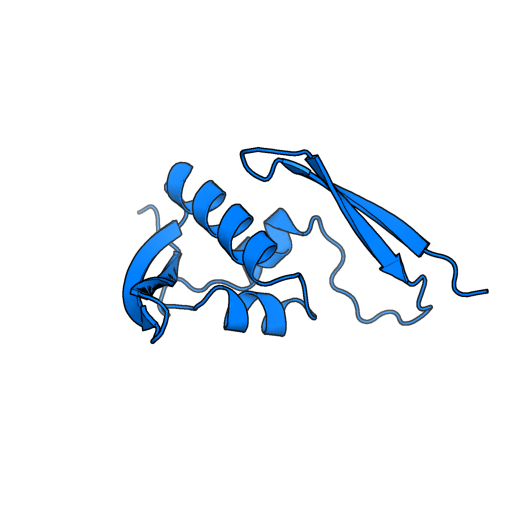-9.028 0.468 8.423 1.00 88.38 98 VAL A CA 1
ATOM 791 C C . VAL A 1 98 ? -8.983 1.456 9.583 1.00 88.38 98 VAL A C 1
ATOM 793 O O . VAL A 1 98 ? -7.953 1.596 10.245 1.00 88.38 98 VAL A O 1
ATOM 796 N N . VAL A 1 99 ? -10.095 2.148 9.834 1.00 78.12 99 VAL A N 1
ATOM 797 C CA . VAL A 1 99 ? -10.273 2.904 11.080 1.00 78.12 99 VAL A CA 1
ATOM 798 C C . VAL A 1 99 ? -10.608 1.900 12.161 1.00 78.12 99 VAL A C 1
ATOM 800 O O . VAL A 1 99 ? -11.691 1.316 12.159 1.00 78.12 99 VAL A O 1
ATOM 803 N N . VAL A 1 100 ? -9.667 1.688 13.073 1.00 64.50 100 VAL A N 1
ATOM 804 C CA . VAL A 1 100 ? -9.969 1.002 14.326 1.00 64.50 100 VAL A CA 1
ATOM 805 C C . VAL A 1 100 ? -10.798 1.985 15.153 1.00 64.50 100 VAL A C 1
ATOM 807 O O . VAL A 1 100 ? -10.298 3.058 15.490 1.00 64.50 100 VAL A O 1
ATOM 810 N N . ARG A 1 101 ? -12.080 1.664 15.350 1.00 56.72 101 ARG A N 1
ATOM 811 C CA . ARG A 1 101 ? -12.983 2.399 16.245 1.00 56.72 101 ARG A CA 1
ATOM 812 C C . ARG A 1 101 ? -12.694 2.057 17.699 1.00 56.72 101 ARG A C 1
ATOM 814 O O . ARG A 1 101 ? -12.273 0.904 17.942 1.00 56.72 101 ARG A O 1
#

Sequence (101 aa):
MSQYTKLESVWSGATWRQFYEPITPDARRPKGALTELVFSATSVDEWRTASEVSQRIGGCGTATASSLLSRWAQRGRLEHRVRRRLSNGRPENEWRRVVVR

Secondary structure (DSSP, 8-state):
---EEEEEEEE-SSSEEEEEEE----TTSPPS-HHHHHHHT--SS--EEHHHHHHHTT---HHHHHHHHHHHHHTTSEEEEEEEE-TTS-EEEEEEE----

Radius of gyration: 14.52 Å; Cα contacts (8 Å, |Δi|>4): 146; chains: 1; bounding box: 43×34×35 Å

pLDDT: mean 77.43, std 14.22, range [45.53, 94.0]

Mean predicted aligned error: 10.36 Å

Foldseek 3Di:
DFDKDFQDWDDLPPDIDTDIDGPDPDPPQPDDRVLVQLLVLAAQVDWAFLVSSCVSNPHDPSSVSVSSLVVCVVVVQKPKDFPDQDPVRHTGMTIHGDDDD

Nearest PDB structures (foldseek):
  6cmv-assembly3_F  TM=7.639E-01  e=9.504E-04  Sulfolobus acidocaldarius
  5dym-assembly1_A-2  TM=7.246E-01  e=4.815E-02  Clostridioides difficile R20291
  2l01-assembly1_B  TM=7.519E-01  e=2.406E-01  Phocaeicola vulgatus ATCC 8482
  2qby-assembly1_B  TM=7.130E-01  e=2.918E-01  Saccharolobus solfataricus
  3df8-assembly1_A-2  TM=5.249E-01  e=1.185E-01  Thermoplasma volcanium